Protein AF-A0A352B5G7-F1 (afdb_monomer)

pLDDT: mean 97.35, std 3.41, range [69.88, 98.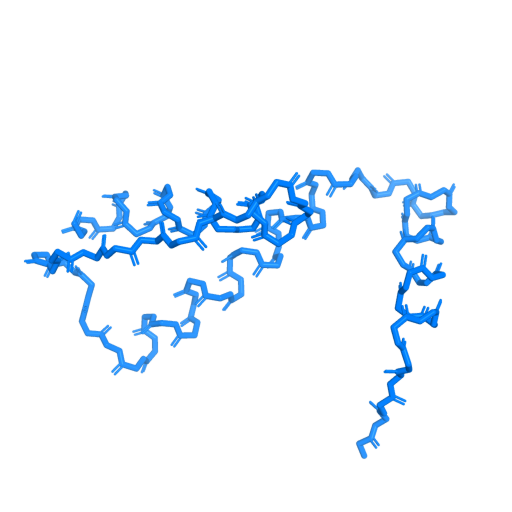75]

Mean predicted aligned error: 2.49 Å

Foldseek 3Di:
DDDDDPVVVVVVLCCCCPVVVQDNLNVLLVLLVVVLVVCVVPDDLAPDDDDQDADPDSSNSSSVSNVVVSVVSHD

Structure (mmCIF, N/CA/C/O backbone):
data_AF-A0A352B5G7-F1
#
_entry.id   AF-A0A352B5G7-F1
#
loop_
_atom_site.group_PDB
_atom_site.id
_atom_site.type_symbol
_atom_site.label_atom_id
_atom_site.label_alt_id
_atom_site.label_comp_id
_atom_site.label_asym_id
_atom_site.label_entity_id
_atom_site.label_seq_id
_atom_site.pdbx_PDB_ins_code
_atom_site.Cartn_x
_atom_site.Cartn_y
_atom_site.Cartn_z
_atom_site.occupancy
_atom_site.B_iso_or_equiv
_atom_site.auth_seq_id
_atom_site.auth_comp_id
_atom_site.auth_asym_id
_atom_site.auth_atom_id
_atom_site.pdbx_PDB_model_num
ATOM 1 N N . MET A 1 1 ? 5.936 -23.403 -1.483 1.00 69.88 1 MET A N 1
ATOM 2 C CA . MET A 1 1 ? 5.878 -21.928 -1.396 1.00 69.88 1 MET A CA 1
ATOM 3 C C . MET A 1 1 ? 7.027 -21.397 -2.232 1.00 69.88 1 MET A C 1
ATOM 5 O O . MET A 1 1 ? 8.147 -21.821 -1.988 1.00 69.88 1 MET A O 1
ATOM 9 N N . ILE A 1 2 ? 6.754 -20.585 -3.253 1.00 90.56 2 ILE A N 1
ATOM 10 C CA . ILE A 1 2 ? 7.803 -19.957 -4.069 1.00 90.56 2 ILE A CA 1
ATOM 11 C C . ILE A 1 2 ? 8.051 -18.573 -3.473 1.00 90.56 2 ILE A C 1
ATOM 13 O O . ILE A 1 2 ? 7.101 -17.812 -3.301 1.00 90.56 2 ILE A O 1
ATOM 17 N N . ALA A 1 3 ? 9.300 -18.275 -3.129 1.00 94.88 3 ALA A N 1
ATOM 18 C CA . ALA A 1 3 ? 9.735 -16.953 -2.699 1.00 94.88 3 ALA A CA 1
ATOM 19 C C . ALA A 1 3 ? 10.660 -16.370 -3.768 1.00 94.88 3 ALA A C 1
ATOM 21 O O . ALA A 1 3 ? 11.429 -17.107 -4.384 1.00 94.88 3 ALA A O 1
ATOM 22 N N . VAL A 1 4 ? 10.574 -15.059 -3.978 1.00 97.19 4 VAL A N 1
ATOM 23 C CA . VAL A 1 4 ? 11.419 -14.320 -4.919 1.00 97.19 4 VAL A CA 1
ATOM 24 C C . VAL A 1 4 ? 12.262 -13.298 -4.164 1.00 97.19 4 VAL A C 1
ATOM 26 O O . VAL A 1 4 ? 11.864 -12.782 -3.119 1.00 97.19 4 VAL A O 1
ATOM 29 N N . THR A 1 5 ? 13.439 -13.000 -4.692 1.00 98.00 5 THR A N 1
ATOM 30 C CA . THR A 1 5 ? 14.303 -11.915 -4.227 1.00 98.00 5 THR A CA 1
ATOM 31 C C . THR A 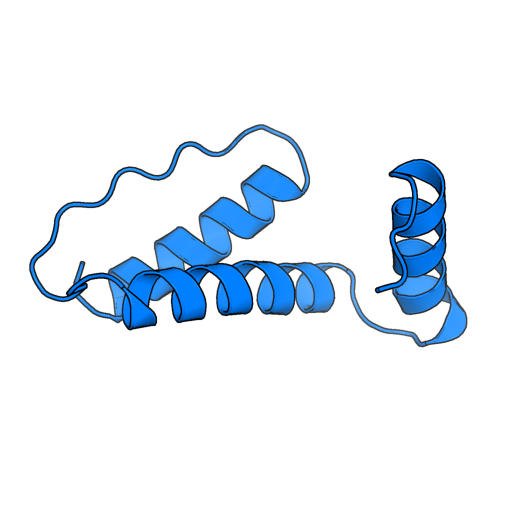1 5 ? 13.692 -10.549 -4.552 1.00 98.00 5 THR A C 1
ATOM 33 O O . THR A 1 5 ? 12.849 -10.413 -5.441 1.00 98.00 5 THR A O 1
ATOM 36 N N . GLY A 1 6 ? 14.165 -9.489 -3.890 1.00 95.75 6 GLY A N 1
ATOM 37 C CA . GLY A 1 6 ? 13.726 -8.122 -4.204 1.00 95.75 6 GLY A CA 1
ATOM 38 C C . GLY A 1 6 ? 14.014 -7.716 -5.657 1.00 95.75 6 GLY A C 1
ATOM 39 O O . GLY A 1 6 ? 13.194 -7.061 -6.294 1.00 95.75 6 GLY A O 1
ATOM 40 N N . ALA A 1 7 ? 15.141 -8.167 -6.219 1.00 97.88 7 ALA A N 1
ATOM 41 C CA . ALA A 1 7 ? 15.483 -7.914 -7.619 1.00 97.88 7 ALA A CA 1
ATOM 42 C C . ALA A 1 7 ? 14.532 -8.629 -8.591 1.00 97.88 7 ALA A C 1
ATOM 44 O O . ALA A 1 7 ? 14.194 -8.084 -9.641 1.00 97.88 7 ALA A O 1
ATOM 45 N N . GLU A 1 8 ? 14.090 -9.840 -8.250 1.00 98.19 8 GLU A N 1
ATOM 46 C CA . GLU A 1 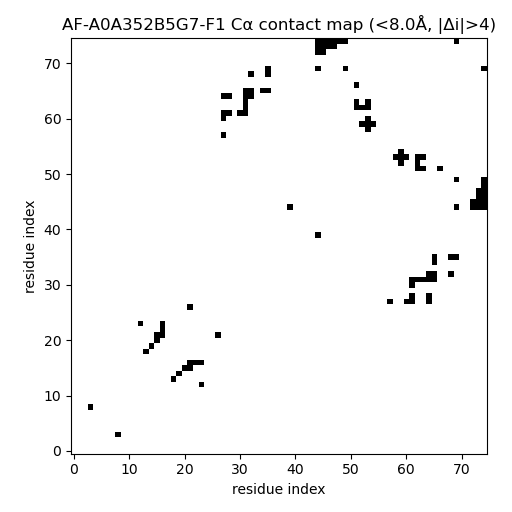8 ? 13.076 -10.568 -9.015 1.00 98.19 8 GLU A CA 1
ATOM 47 C C . GLU A 1 8 ? 11.712 -9.891 -8.919 1.00 98.19 8 GLU A C 1
ATOM 49 O O . GLU A 1 8 ? 11.090 -9.681 -9.957 1.00 98.19 8 GLU A O 1
ATOM 54 N N . MET A 1 9 ? 11.288 -9.463 -7.727 1.00 96.94 9 MET A N 1
ATOM 55 C CA . MET A 1 9 ? 10.029 -8.733 -7.561 1.00 96.94 9 MET A CA 1
ATOM 56 C C . MET A 1 9 ? 10.020 -7.431 -8.373 1.00 96.94 9 MET A C 1
ATOM 58 O O . MET A 1 9 ? 9.089 -7.184 -9.132 1.00 96.94 9 MET A O 1
ATOM 62 N N . ALA A 1 10 ? 11.111 -6.661 -8.340 1.00 96.38 10 ALA A N 1
ATOM 63 C CA . ALA A 1 10 ? 11.248 -5.448 -9.148 1.00 96.38 10 ALA A CA 1
ATOM 64 C C . ALA A 1 10 ? 11.252 -5.720 -10.666 1.00 96.38 10 ALA A C 1
ATOM 66 O O . ALA A 1 10 ? 10.943 -4.833 -11.465 1.00 96.38 10 ALA A O 1
ATOM 67 N N . ARG A 1 11 ? 11.647 -6.923 -11.108 1.00 98.06 11 ARG A N 1
ATOM 68 C CA . ARG A 1 11 ? 11.476 -7.345 -12.508 1.00 98.06 11 ARG A CA 1
ATOM 69 C C . ARG A 1 11 ? 10.020 -7.687 -12.802 1.00 98.06 11 ARG A C 1
ATOM 71 O O . ARG A 1 11 ? 9.527 -7.286 -13.847 1.00 98.06 11 ARG A O 1
ATOM 78 N N . LEU A 1 12 ? 9.336 -8.388 -11.901 1.00 97.44 12 LEU A N 1
ATOM 79 C CA . LEU A 1 12 ? 7.921 -8.731 -12.060 1.00 97.44 12 LEU A CA 1
ATOM 80 C C . LEU A 1 12 ? 7.033 -7.483 -12.122 1.00 97.44 12 LEU A C 1
ATOM 82 O O . LEU A 1 12 ? 6.194 -7.404 -13.015 1.00 97.44 12 LEU A O 1
ATOM 86 N N . ASP A 1 13 ? 7.269 -6.489 -11.262 1.00 97.56 13 ASP A N 1
ATOM 87 C CA . ASP A 1 13 ? 6.537 -5.217 -11.293 1.00 97.56 13 ASP A CA 1
ATOM 88 C C . ASP A 1 13 ? 6.728 -4.489 -12.628 1.00 97.56 13 ASP A C 1
ATOM 90 O O . ASP A 1 13 ? 5.756 -4.051 -13.239 1.00 97.56 13 ASP A O 1
ATOM 94 N N . ARG A 1 14 ? 7.969 -4.423 -13.133 1.00 98.19 14 ARG A N 1
ATOM 95 C CA . ARG A 1 14 ? 8.256 -3.838 -14.453 1.00 98.19 14 ARG A CA 1
ATOM 96 C C . ARG A 1 14 ? 7.527 -4.568 -15.570 1.00 98.19 14 ARG A C 1
ATOM 98 O O . ARG A 1 14 ? 6.886 -3.926 -16.385 1.00 98.19 14 ARG A O 1
ATOM 105 N N . ARG A 1 15 ? 7.539 -5.902 -15.573 1.00 98.38 15 ARG A N 1
ATOM 106 C CA . ARG A 1 15 ? 6.792 -6.686 -16.568 1.00 98.38 15 ARG A CA 1
ATOM 107 C C . ARG A 1 15 ? 5.287 -6.433 -16.486 1.00 98.38 15 ARG A C 1
ATOM 109 O O . ARG A 1 15 ? 4.636 -6.298 -17.515 1.00 98.38 15 ARG A O 1
ATOM 116 N N . ALA A 1 16 ? 4.727 -6.329 -15.281 1.00 98.25 16 ALA A N 1
ATOM 117 C CA . ALA A 1 16 ? 3.315 -6.000 -15.105 1.00 98.25 16 ALA A CA 1
ATOM 118 C C . ALA A 1 16 ? 2.965 -4.620 -15.689 1.00 98.25 16 ALA A C 1
ATOM 120 O O . ALA A 1 16 ? 1.897 -4.460 -16.279 1.00 98.25 16 ALA A O 1
ATOM 121 N N . ILE A 1 17 ? 3.866 -3.648 -15.559 1.00 98.31 17 ILE A N 1
ATOM 122 C CA . ILE A 1 17 ? 3.676 -2.298 -16.094 1.00 98.31 17 ILE A CA 1
ATOM 123 C C . ILE A 1 17 ? 3.874 -2.268 -17.611 1.00 98.31 17 ILE A C 1
ATOM 125 O O . ILE A 1 17 ? 2.986 -1.824 -18.333 1.00 98.31 17 ILE A O 1
ATOM 129 N N . ASP A 1 18 ? 5.007 -2.771 -18.088 1.00 98.31 18 ASP A N 1
ATOM 130 C CA . ASP A 1 18 ? 5.468 -2.575 -19.461 1.00 98.31 18 ASP A CA 1
ATOM 131 C C . ASP A 1 18 ? 4.849 -3.591 -20.435 1.00 98.31 18 ASP A C 1
ATOM 133 O O . ASP A 1 18 ? 4.452 -3.228 -21.540 1.00 98.31 18 ASP A O 1
ATOM 137 N N . GLU A 1 19 ? 4.740 -4.865 -20.035 1.00 98.31 19 GLU A N 1
ATOM 138 C CA . GLU A 1 19 ? 4.235 -5.944 -20.901 1.00 98.31 19 GLU A CA 1
ATOM 139 C C . GLU A 1 19 ? 2.720 -6.133 -20.758 1.00 98.31 19 GLU A C 1
ATOM 141 O O . GLU A 1 19 ? 2.037 -6.430 -21.735 1.00 98.31 19 GLU A O 1
ATOM 146 N N . LEU A 1 20 ? 2.187 -5.981 -19.540 1.00 98.19 20 LEU A N 1
ATOM 147 C CA . LEU A 1 20 ? 0.760 -6.195 -19.252 1.00 98.19 20 LEU A CA 1
ATOM 148 C C . LEU A 1 20 ? -0.045 -4.891 -19.170 1.00 98.19 20 LEU A C 1
ATOM 150 O O . LEU A 1 20 ? -1.247 -4.940 -18.900 1.00 98.19 20 LEU A O 1
ATOM 154 N N . ALA A 1 21 ? 0.600 -3.742 -19.392 1.00 98.12 21 ALA A N 1
ATOM 155 C CA . ALA A 1 21 ? -0.011 -2.414 -19.367 1.00 98.12 21 ALA A CA 1
ATOM 156 C C . ALA A 1 21 ? -0.772 -2.095 -18.063 1.00 98.12 21 ALA A C 1
ATOM 158 O O . ALA A 1 21 ? -1.751 -1.344 -18.072 1.00 98.12 21 ALA A O 1
ATOM 159 N N . ILE A 1 22 ? -0.353 -2.663 -16.926 1.00 98.31 22 ILE A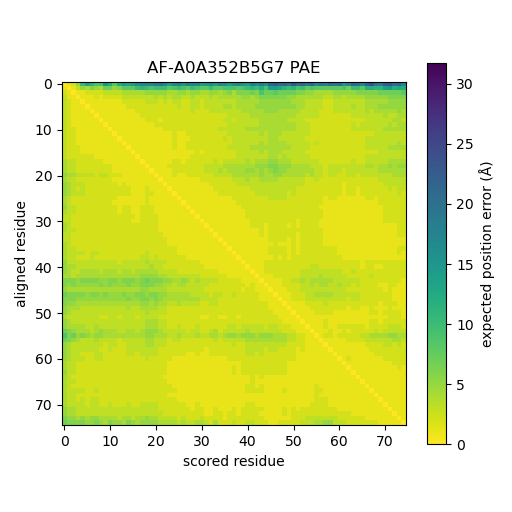 N 1
ATOM 160 C CA . ILE A 1 22 ? -0.963 -2.377 -15.625 1.00 98.31 22 ILE A CA 1
ATOM 161 C C . ILE A 1 22 ? -0.326 -1.103 -15.059 1.00 98.31 22 ILE A C 1
ATOM 163 O O . ILE A 1 22 ? 0.869 -1.100 -14.774 1.00 98.31 22 ILE A O 1
ATOM 167 N N . PRO A 1 23 ? -1.090 -0.026 -14.806 1.00 98.00 23 PRO A N 1
ATOM 168 C CA . PRO A 1 23 ? -0.518 1.188 -14.236 1.00 98.00 23 PRO A CA 1
ATOM 169 C C . PRO A 1 23 ? 0.152 0.919 -12.884 1.00 98.00 23 PRO A C 1
ATOM 171 O O . PRO A 1 23 ? -0.417 0.235 -12.031 1.00 98.00 23 PRO A O 1
ATOM 174 N N . SER A 1 24 ? 1.318 1.521 -12.643 1.00 96.88 24 SER A N 1
ATOM 175 C CA . SER A 1 24 ? 2.045 1.388 -11.369 1.00 96.88 24 SER A CA 1
ATOM 176 C C . SER A 1 24 ? 1.184 1.768 -10.156 1.00 96.88 24 SER A C 1
ATOM 178 O O . SER A 1 24 ? 1.186 1.072 -9.143 1.00 96.88 24 SER A O 1
ATOM 180 N N . LEU A 1 25 ? 0.360 2.813 -10.287 1.00 97.44 25 LEU A N 1
ATOM 181 C CA . LEU A 1 25 ? -0.613 3.222 -9.268 1.00 97.44 25 LEU A CA 1
ATOM 182 C C . LEU A 1 25 ? -1.667 2.145 -8.975 1.00 97.44 25 LEU A C 1
ATOM 184 O O . LEU A 1 25 ? -2.108 2.019 -7.838 1.00 97.44 25 LEU A O 1
ATOM 188 N N . ALA A 1 26 ? -2.062 1.343 -9.967 1.00 98.31 26 ALA A N 1
ATOM 189 C CA . ALA A 1 26 ? -3.000 0.244 -9.751 1.00 98.31 26 ALA A CA 1
ATOM 190 C C . ALA A 1 26 ? -2.346 -0.921 -8.990 1.00 98.31 26 ALA A C 1
ATOM 192 O O . ALA A 1 26 ? -3.016 -1.578 -8.195 1.00 98.31 26 ALA A O 1
ATOM 193 N N . LEU A 1 27 ? -1.049 -1.174 -9.204 1.00 98.12 27 LEU A N 1
ATOM 194 C CA . LEU A 1 27 ? -0.290 -2.135 -8.397 1.00 98.12 27 LEU A CA 1
ATOM 195 C C . LEU A 1 27 ? -0.202 -1.673 -6.934 1.00 98.12 27 LEU A C 1
ATOM 197 O O . LEU A 1 27 ? -0.513 -2.452 -6.036 1.00 98.12 27 LEU A O 1
ATOM 201 N N . MET A 1 28 ? 0.115 -0.395 -6.713 1.00 98.38 28 MET A N 1
ATOM 202 C CA . MET A 1 28 ? 0.158 0.235 -5.386 1.00 98.38 28 MET A CA 1
ATOM 203 C C . MET A 1 28 ? -1.202 0.179 -4.669 1.00 98.38 28 MET A C 1
ATOM 205 O O . MET A 1 28 ? -1.282 -0.224 -3.511 1.00 98.38 28 MET A O 1
ATOM 209 N N . GLU A 1 29 ? -2.303 0.499 -5.364 1.00 98.56 29 GLU A N 1
ATOM 210 C CA . GLU A 1 29 ? -3.652 0.414 -4.783 1.00 98.56 29 GLU A CA 1
ATOM 211 C C . GLU A 1 29 ? -3.968 -1.012 -4.316 1.00 98.56 29 GLU A C 1
ATOM 213 O O . GLU A 1 29 ? -4.485 -1.207 -3.217 1.00 98.56 29 GLU A O 1
ATOM 218 N N . ARG A 1 30 ? -3.609 -2.022 -5.121 1.00 98.44 30 ARG A N 1
ATOM 219 C CA . ARG A 1 30 ? -3.811 -3.438 -4.779 1.00 98.44 30 ARG A CA 1
ATOM 220 C C . ARG A 1 30 ? -2.964 -3.863 -3.582 1.00 98.44 30 ARG A C 1
ATOM 222 O O . ARG A 1 30 ? -3.471 -4.577 -2.716 1.00 98.44 30 ARG A O 1
ATOM 229 N N . ALA A 1 31 ? -1.703 -3.434 -3.519 1.00 98.31 31 ALA A N 1
ATOM 230 C CA . ALA A 1 31 ? -0.814 -3.727 -2.399 1.00 98.31 31 ALA A CA 1
ATOM 231 C C . ALA A 1 31 ? -1.341 -3.104 -1.095 1.00 98.31 31 ALA A C 1
ATOM 233 O O . ALA A 1 31 ? -1.533 -3.809 -0.100 1.00 98.31 31 ALA A O 1
ATOM 234 N N . GLY A 1 32 ? -1.679 -1.813 -1.119 1.00 98.56 32 GLY A N 1
ATOM 235 C CA . GLY A 1 32 ? -2.271 -1.121 0.025 1.00 98.56 32 GLY A CA 1
ATOM 236 C C . GLY A 1 32 ? -3.626 -1.702 0.447 1.00 98.56 32 GLY A C 1
ATOM 237 O O . GLY A 1 32 ? -3.882 -1.882 1.640 1.00 98.56 32 GLY A O 1
ATOM 238 N N . GLU A 1 33 ? -4.489 -2.076 -0.502 1.00 98.69 33 GLU A N 1
ATOM 239 C CA . GLU A 1 33 ? -5.763 -2.730 -0.193 1.00 98.69 33 GLU A CA 1
ATOM 240 C C . GLU A 1 33 ? -5.555 -4.091 0.487 1.00 98.69 33 GLU A C 1
ATOM 242 O O . GLU A 1 33 ? -6.252 -4.406 1.456 1.00 98.69 33 GLU A O 1
ATOM 247 N N . ALA A 1 34 ? -4.583 -4.889 0.034 1.00 98.69 34 ALA A N 1
ATOM 248 C CA . ALA A 1 34 ? -4.255 -6.167 0.662 1.00 98.69 34 ALA A CA 1
ATOM 249 C C . ALA A 1 34 ? -3.817 -5.986 2.126 1.00 98.69 34 ALA A C 1
ATOM 251 O O . ALA A 1 34 ? -4.294 -6.712 3.004 1.00 98.69 34 ALA A O 1
ATOM 252 N N . VAL A 1 35 ? -2.992 -4.972 2.415 1.00 98.50 35 VAL A N 1
ATOM 253 C CA . VAL A 1 35 ? -2.597 -4.615 3.788 1.00 98.50 35 VAL A CA 1
ATOM 254 C C . VAL A 1 35 ? -3.810 -4.179 4.614 1.00 98.50 35 VAL A C 1
ATOM 256 O O . VAL A 1 35 ? -4.016 -4.678 5.720 1.00 98.50 35 VAL A O 1
ATOM 259 N N . TYR A 1 36 ? -4.664 -3.306 4.078 1.00 98.62 36 TYR A N 1
ATOM 260 C CA . TYR A 1 36 ? -5.896 -2.881 4.749 1.00 98.62 36 TYR A CA 1
ATOM 261 C C . TYR A 1 36 ? -6.830 -4.062 5.071 1.00 98.62 36 TYR A C 1
ATOM 263 O O . TYR A 1 36 ? -7.362 -4.148 6.182 1.00 98.62 36 TYR A O 1
ATOM 271 N N . ARG A 1 37 ? -7.004 -5.006 4.135 1.00 98.62 37 ARG A N 1
ATOM 272 C CA . ARG A 1 37 ? -7.789 -6.233 4.351 1.00 98.62 37 ARG A CA 1
ATOM 273 C C . ARG A 1 37 ? -7.189 -7.088 5.468 1.00 98.62 37 ARG A C 1
ATOM 275 O O . ARG A 1 37 ? -7.935 -7.555 6.326 1.00 98.62 37 ARG A O 1
ATOM 282 N N . ALA A 1 38 ? -5.866 -7.243 5.498 1.00 98.56 38 ALA A N 1
ATOM 283 C CA . ALA A 1 38 ? -5.177 -7.974 6.559 1.00 98.56 38 ALA A CA 1
ATOM 284 C C . ALA A 1 38 ? -5.354 -7.309 7.937 1.00 98.56 38 ALA A C 1
ATOM 286 O O . ALA A 1 38 ? -5.626 -8.002 8.918 1.00 98.56 38 ALA A O 1
ATOM 287 N N . ILE A 1 39 ? -5.279 -5.973 8.013 1.00 98.06 39 ILE A N 1
ATOM 288 C CA . ILE A 1 39 ? -5.538 -5.217 9.249 1.00 98.06 39 ILE A CA 1
ATOM 289 C C . ILE A 1 39 ? -6.974 -5.460 9.726 1.00 98.06 39 ILE A C 1
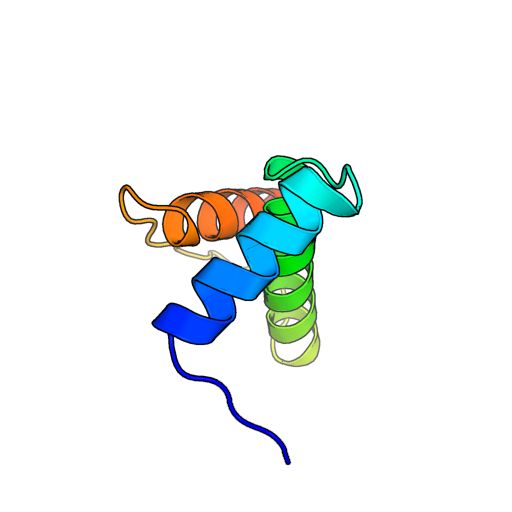ATOM 291 O O . ILE A 1 39 ? -7.181 -5.849 10.874 1.00 98.06 3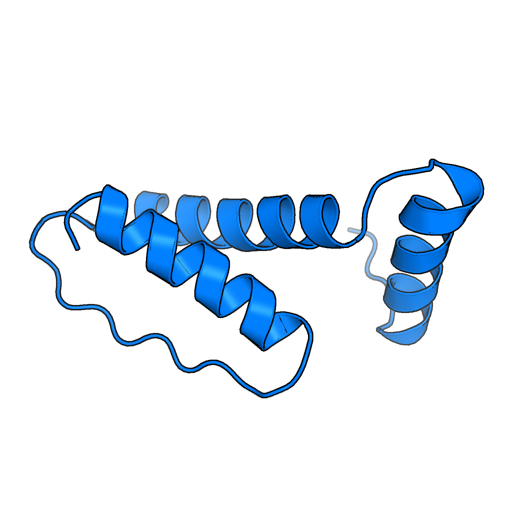9 ILE A O 1
ATOM 295 N N . ARG A 1 40 ? -7.967 -5.307 8.842 1.00 97.44 40 ARG A N 1
ATOM 296 C CA . ARG A 1 40 ? -9.388 -5.507 9.178 1.00 97.44 40 ARG A CA 1
ATOM 297 C C . ARG A 1 40 ? -9.749 -6.927 9.586 1.00 97.44 40 ARG A C 1
ATOM 299 O O . ARG A 1 40 ? -10.703 -7.109 10.334 1.00 97.44 40 ARG A O 1
ATOM 306 N N . ALA A 1 41 ? -9.019 -7.920 9.089 1.00 98.06 41 ALA A N 1
ATOM 307 C CA . ALA A 1 41 ? -9.218 -9.309 9.482 1.00 98.06 41 ALA A CA 1
ATOM 308 C C . ALA A 1 41 ? -8.741 -9.588 10.918 1.00 98.06 41 ALA A C 1
ATOM 310 O O . ALA A 1 41 ? -9.164 -10.574 11.516 1.00 98.06 41 ALA A O 1
ATOM 311 N N . ARG A 1 42 ? -7.860 -8.743 11.472 1.00 98.00 42 ARG A N 1
ATOM 312 C CA . ARG A 1 42 ? -7.213 -8.971 12.771 1.00 98.00 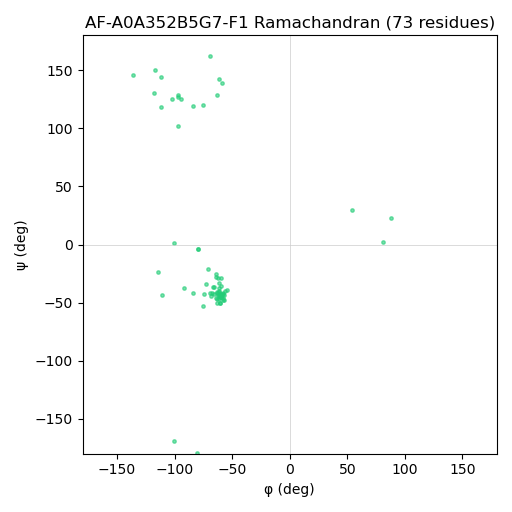42 ARG A CA 1
ATOM 313 C C . ARG A 1 42 ? -7.601 -7.961 13.848 1.00 98.00 42 ARG A C 1
ATOM 315 O O . ARG A 1 42 ? -7.503 -8.284 15.028 1.00 98.00 42 ARG A O 1
ATOM 322 N N . PHE A 1 43 ? -8.041 -6.766 13.461 1.00 96.69 43 PHE A N 1
ATOM 323 C CA . PHE A 1 43 ? -8.338 -5.674 14.383 1.00 96.69 43 PHE A CA 1
ATOM 324 C C . PHE A 1 43 ? -9.659 -4.977 14.030 1.00 96.69 43 PHE A C 1
ATOM 326 O O . PHE A 1 43 ? -9.971 -4.817 12.844 1.00 96.69 43 PHE A O 1
ATOM 333 N N . PRO A 1 44 ? -10.423 -4.498 15.032 1.00 96.12 44 PRO A N 1
ATOM 334 C CA . PRO A 1 44 ? -11.472 -3.523 14.772 1.00 96.12 44 PRO A CA 1
ATOM 335 C C . PRO A 1 44 ? -10.837 -2.250 14.202 1.00 96.12 44 PRO A C 1
ATOM 337 O O . PRO A 1 44 ? -9.742 -1.865 14.603 1.00 96.12 44 PRO A O 1
ATOM 340 N N . VAL A 1 45 ? -11.516 -1.605 13.254 1.00 97.25 45 VAL A N 1
ATOM 341 C CA . VAL A 1 45 ? -11.006 -0.384 12.600 1.00 97.25 45 VAL A CA 1
ATOM 342 C C . VAL A 1 45 ? -11.811 0.848 12.992 1.00 97.25 45 VAL A C 1
ATOM 344 O O . VAL A 1 45 ? -11.233 1.880 13.305 1.00 97.25 45 VAL A O 1
ATOM 347 N N . ARG A 1 46 ? -13.144 0.751 13.021 1.00 97.75 46 ARG A N 1
ATOM 348 C CA . ARG A 1 46 ? -14.008 1.888 13.352 1.00 97.75 46 ARG A CA 1
ATOM 349 C C . ARG A 1 46 ? -13.759 2.369 14.788 1.00 97.75 46 ARG A C 1
ATOM 351 O O . ARG A 1 46 ? -13.834 1.571 15.716 1.00 97.75 46 ARG A O 1
ATOM 358 N N . GLY A 1 47 ? -13.534 3.670 14.953 1.00 97.56 47 GLY A N 1
ATOM 359 C CA . GLY A 1 47 ? -13.272 4.336 16.229 1.00 97.56 47 GLY A CA 1
ATOM 360 C C . GLY A 1 47 ? -11.825 4.227 16.717 1.00 97.56 47 GLY A C 1
ATOM 361 O O . GLY A 1 47 ? -11.522 4.720 17.802 1.00 97.56 47 GLY A O 1
ATOM 362 N N . GLN A 1 48 ? -10.931 3.594 15.949 1.00 97.69 48 GLN A N 1
ATOM 363 C CA . GLN A 1 48 ? -9.546 3.377 16.355 1.00 97.69 48 GLN A CA 1
ATOM 364 C C . GLN A 1 48 ? -8.612 4.434 15.780 1.00 97.69 48 GLN A C 1
ATOM 366 O O . GLN A 1 48 ? -8.502 4.585 14.574 1.00 97.69 48 GLN A O 1
ATOM 371 N N . ARG A 1 49 ? -7.795 5.054 16.631 1.00 97.56 49 ARG A N 1
ATOM 372 C CA . ARG A 1 49 ? -6.712 5.931 16.169 1.00 97.56 49 ARG A CA 1
ATOM 373 C C . ARG A 1 49 ? -5.554 5.093 15.629 1.00 97.56 49 ARG A C 1
ATOM 375 O O . ARG A 1 49 ? -4.953 4.326 16.379 1.00 97.56 49 ARG A O 1
ATOM 382 N N . VAL A 1 50 ? -5.212 5.274 14.354 1.00 97.62 50 VAL A N 1
ATOM 383 C CA . VAL A 1 50 ? -4.113 4.550 13.697 1.00 97.62 50 VAL A CA 1
ATOM 384 C C . VAL A 1 50 ? -3.033 5.520 13.227 1.00 97.62 50 VAL A C 1
ATOM 386 O O . VAL A 1 50 ? -3.322 6.500 12.546 1.00 97.62 50 VAL A O 1
ATOM 389 N N . ALA A 1 51 ?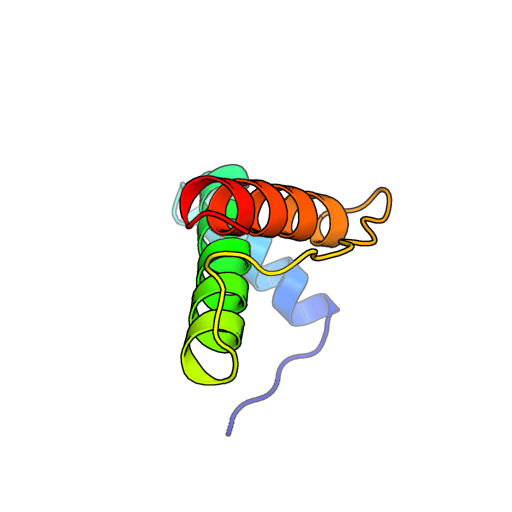 -1.776 5.231 13.567 1.00 98.12 51 ALA A N 1
ATOM 390 C CA . ALA A 1 51 ? -0.615 5.930 13.027 1.00 98.12 51 ALA A CA 1
ATOM 391 C C . ALA A 1 51 ? -0.025 5.132 11.855 1.00 98.12 51 ALA A C 1
ATOM 393 O O . ALA A 1 51 ? 0.287 3.952 12.006 1.00 98.12 51 ALA A O 1
ATOM 394 N N . VAL A 1 52 ? 0.147 5.780 10.701 1.00 98.06 52 VAL A N 1
ATOM 395 C CA . VAL A 1 52 ? 0.796 5.193 9.519 1.00 98.06 52 VAL A CA 1
ATOM 396 C C . VAL A 1 52 ? 2.123 5.907 9.285 1.00 98.06 52 VAL A C 1
ATOM 398 O O . VAL A 1 52 ? 2.148 7.115 9.060 1.00 98.06 52 VAL A O 1
ATOM 401 N N . LEU A 1 53 ? 3.228 5.164 9.346 1.00 98.19 53 LEU A N 1
ATOM 402 C CA . LEU A 1 53 ? 4.577 5.681 9.108 1.00 98.19 53 LEU A CA 1
ATOM 403 C C . LEU A 1 53 ? 4.978 5.393 7.657 1.00 98.19 53 LEU A C 1
ATOM 405 O O . LEU A 1 53 ? 5.319 4.262 7.318 1.00 98.19 53 LEU A O 1
ATOM 409 N N . ALA A 1 54 ? 4.908 6.412 6.801 1.00 97.69 54 ALA A N 1
ATOM 410 C CA . ALA A 1 54 ? 5.209 6.301 5.376 1.00 97.69 54 ALA A CA 1
ATOM 411 C C . ALA A 1 54 ? 6.607 6.859 5.058 1.00 97.69 54 ALA A C 1
ATOM 413 O O . ALA A 1 54 ? 6.917 8.003 5.384 1.00 97.69 54 ALA A O 1
ATOM 414 N N . GLY A 1 55 ? 7.450 6.046 4.413 1.00 97.31 55 GLY A N 1
ATOM 415 C CA . GLY A 1 55 ? 8.738 6.491 3.866 1.00 97.31 55 GLY A CA 1
ATOM 416 C C . GLY A 1 55 ? 8.595 7.191 2.508 1.00 97.31 55 GLY A C 1
ATOM 417 O O . GLY A 1 55 ? 7.504 7.289 1.962 1.00 97.31 55 GLY A O 1
ATOM 418 N N . ALA A 1 56 ? 9.710 7.631 1.918 1.00 96.50 56 ALA A N 1
ATOM 419 C CA . ALA A 1 56 ? 9.708 8.353 0.635 1.00 96.50 56 ALA A CA 1
ATOM 420 C C . ALA A 1 56 ? 9.582 7.460 -0.624 1.00 96.50 56 ALA A C 1
ATOM 422 O O . ALA A 1 56 ? 9.541 7.977 -1.736 1.00 96.50 56 ALA A O 1
ATOM 423 N N . GLY A 1 57 ? 9.569 6.131 -0.473 1.00 95.25 57 GLY A N 1
ATOM 424 C CA . GLY A 1 57 ? 9.510 5.174 -1.588 1.00 95.25 57 GLY A CA 1
ATOM 425 C C . GLY A 1 57 ? 8.116 4.590 -1.844 1.00 95.25 57 GLY A C 1
ATOM 426 O O . GLY A 1 57 ? 7.131 5.010 -1.241 1.00 95.25 57 GLY A O 1
ATOM 427 N N . ASN A 1 58 ? 8.047 3.553 -2.687 1.00 95.69 58 ASN A N 1
ATOM 428 C CA . ASN A 1 58 ? 6.788 2.892 -3.072 1.00 95.69 58 ASN A CA 1
ATOM 429 C C . ASN A 1 58 ? 5.985 2.374 -1.867 1.00 95.69 58 ASN A C 1
ATOM 431 O O . ASN A 1 58 ? 4.783 2.609 -1.802 1.00 95.69 58 ASN A O 1
ATOM 435 N N . ASN A 1 59 ? 6.658 1.805 -0.860 1.00 96.44 59 ASN A N 1
ATOM 436 C CA . ASN A 1 59 ? 6.011 1.376 0.388 1.00 96.44 59 ASN A CA 1
ATOM 437 C C . ASN A 1 59 ? 5.328 2.537 1.134 1.00 96.44 59 ASN A C 1
ATOM 439 O O . ASN A 1 59 ? 4.361 2.334 1.864 1.00 96.44 59 ASN A O 1
ATOM 443 N N . GLY A 1 60 ? 5.835 3.765 0.981 1.00 98.00 60 GLY A N 1
ATOM 444 C CA . GLY A 1 60 ? 5.175 4.959 1.502 1.00 98.00 60 GLY A CA 1
ATOM 445 C C . GLY A 1 60 ? 3.863 5.245 0.780 1.00 98.00 60 GLY A C 1
ATOM 446 O O . GLY A 1 60 ? 2.861 5.537 1.427 1.00 98.00 60 GLY A O 1
ATOM 447 N N . GLY A 1 61 ? 3.854 5.082 -0.545 1.00 98.06 61 GLY A N 1
ATOM 448 C CA . GLY A 1 61 ? 2.650 5.130 -1.374 1.00 98.06 61 GLY A CA 1
ATOM 449 C C . GLY A 1 61 ? 1.593 4.114 -0.935 1.00 98.06 61 GLY A C 1
ATOM 450 O O . GLY A 1 61 ? 0.446 4.495 -0.696 1.00 98.06 61 GLY A O 1
ATOM 451 N N . ASP A 1 62 ? 1.992 2.858 -0.709 1.00 98.56 62 ASP A N 1
ATOM 452 C CA . ASP A 1 62 ? 1.107 1.828 -0.142 1.00 98.56 62 ASP A CA 1
ATOM 453 C C . ASP A 1 62 ? 0.552 2.263 1.224 1.00 98.56 62 ASP A C 1
ATOM 455 O O . ASP A 1 62 ? -0.639 2.116 1.504 1.00 98.56 62 ASP A O 1
ATOM 459 N N . GLY A 1 63 ? 1.400 2.867 2.065 1.00 98.50 63 GLY A N 1
ATOM 460 C CA . GLY A 1 63 ? 1.007 3.452 3.345 1.00 98.50 63 GLY A CA 1
ATOM 461 C C . GLY A 1 63 ? -0.086 4.516 3.206 1.00 98.50 63 GLY A C 1
ATOM 462 O O . GLY A 1 63 ? -1.062 4.491 3.956 1.00 98.50 63 GLY A O 1
ATOM 463 N N . PHE A 1 64 ? 0.007 5.412 2.220 1.00 98.50 64 PHE A N 1
ATOM 464 C CA . PHE A 1 64 ? -1.044 6.402 1.956 1.00 98.50 64 PHE A CA 1
ATOM 465 C C . PHE A 1 64 ? -2.359 5.764 1.489 1.00 98.50 64 PHE A C 1
ATOM 467 O O . PHE A 1 64 ? -3.434 6.214 1.901 1.00 98.50 64 PHE A O 1
ATOM 474 N N . VAL A 1 65 ? -2.302 4.696 0.686 1.00 98.75 65 VAL A N 1
ATOM 475 C CA . VAL A 1 65 ? -3.492 3.905 0.320 1.00 98.75 65 VAL A CA 1
ATOM 476 C C . VAL A 1 65 ? -4.137 3.315 1.576 1.00 98.75 65 VAL A C 1
ATOM 478 O O . VAL A 1 65 ? -5.334 3.512 1.803 1.00 98.75 65 VAL A O 1
ATOM 481 N N . VAL A 1 66 ? -3.348 2.664 2.436 1.00 98.75 66 VAL A N 1
ATOM 482 C CA . VAL A 1 66 ? -3.820 2.089 3.705 1.00 98.75 66 VAL A CA 1
ATOM 483 C C . VAL A 1 66 ? -4.444 3.162 4.596 1.00 98.75 66 VAL A C 1
ATOM 485 O O . VAL A 1 66 ? -5.561 2.974 5.078 1.00 98.75 66 VAL A O 1
ATOM 488 N N . ALA A 1 67 ? -3.777 4.304 4.774 1.00 98.62 67 ALA A N 1
ATOM 489 C CA . ALA A 1 67 ? -4.271 5.415 5.583 1.00 98.62 67 ALA A CA 1
ATOM 490 C C . ALA A 1 67 ? -5.630 5.926 5.079 1.00 98.62 67 ALA A C 1
ATOM 492 O O . ALA A 1 67 ? -6.570 6.069 5.863 1.00 98.62 67 ALA A O 1
ATOM 493 N N . ARG A 1 68 ? -5.774 6.126 3.761 1.00 98.69 68 ARG A N 1
ATOM 494 C CA . ARG A 1 68 ? -7.045 6.538 3.147 1.00 98.69 68 ARG A CA 1
ATOM 495 C C . ARG A 1 68 ? -8.153 5.513 3.382 1.00 98.69 68 ARG A C 1
ATOM 497 O O . ARG A 1 68 ? -9.288 5.903 3.655 1.00 98.69 68 ARG A O 1
ATOM 504 N N . LEU A 1 69 ? -7.858 4.221 3.240 1.00 98.75 69 LEU A N 1
ATOM 505 C CA . LEU A 1 69 ? -8.850 3.159 3.422 1.00 98.75 69 LEU A CA 1
ATOM 506 C C . LEU A 1 69 ? -9.278 3.015 4.887 1.00 98.75 69 LEU A C 1
ATOM 508 O O . LEU A 1 69 ? -10.473 2.903 5.153 1.00 98.75 69 LEU A O 1
ATOM 512 N N . LEU A 1 70 ? -8.334 3.084 5.831 1.00 98.56 70 LEU A N 1
ATOM 513 C CA . LEU A 1 70 ? -8.623 3.078 7.267 1.00 98.56 70 LEU A CA 1
ATOM 514 C C . LEU A 1 70 ? -9.486 4.279 7.665 1.00 98.56 70 LEU A C 1
ATOM 516 O O . LEU A 1 70 ? -10.520 4.096 8.304 1.00 98.56 70 LEU A O 1
ATOM 520 N N . HIS A 1 71 ? -9.127 5.480 7.206 1.00 98.50 71 HIS A N 1
ATOM 521 C CA . HIS A 1 71 ? -9.904 6.690 7.469 1.00 98.50 71 HIS A CA 1
ATOM 522 C C . HIS A 1 71 ? -11.341 6.579 6.931 1.00 98.50 71 HIS A C 1
ATOM 524 O O . HIS A 1 71 ? -12.304 6.844 7.647 1.00 98.50 71 HIS A O 1
ATOM 530 N N . ARG A 1 72 ? -11.522 6.087 5.695 1.00 98.38 72 ARG A N 1
ATOM 531 C CA . ARG A 1 72 ? -12.859 5.834 5.116 1.00 98.38 72 ARG A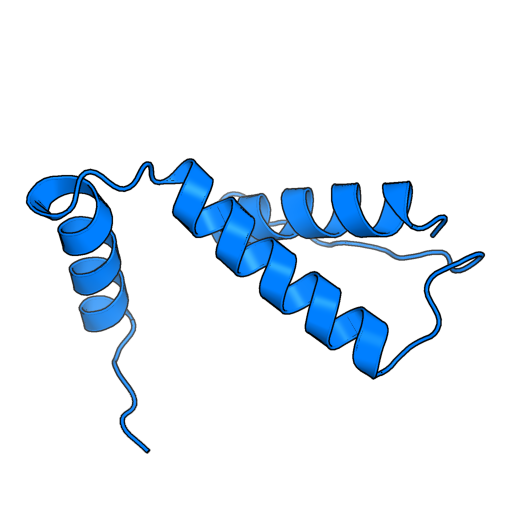 CA 1
ATOM 532 C C . ARG A 1 72 ? -13.663 4.784 5.886 1.00 98.38 72 ARG A C 1
ATOM 534 O O . ARG A 1 72 ? -14.890 4.832 5.878 1.00 98.38 72 ARG A O 1
ATOM 541 N N . ALA A 1 73 ? -12.992 3.838 6.539 1.00 97.94 73 ALA A N 1
ATOM 542 C CA . ALA A 1 73 ? -13.624 2.829 7.384 1.00 97.94 73 ALA A CA 1
ATOM 543 C C . ALA A 1 73 ? -13.987 3.350 8.790 1.00 97.94 73 ALA A C 1
ATOM 545 O O . ALA A 1 73 ? -14.626 2.632 9.566 1.00 97.94 73 ALA A O 1
ATOM 546 N N . GLY A 1 74 ? -13.629 4.599 9.098 1.00 97.62 74 GLY A N 1
ATOM 547 C CA . GLY A 1 74 ? -13.934 5.274 10.352 1.00 97.62 74 GLY A CA 1
ATOM 548 C C . GLY A 1 74 ? -12.902 5.046 11.450 1.00 97.62 74 GLY A C 1
ATOM 549 O O . GLY A 1 74 ? -13.285 5.132 12.614 1.00 97.62 74 GLY A O 1
ATOM 550 N N . ALA A 1 75 ? -11.659 4.701 11.098 1.00 96.31 75 ALA A N 1
ATOM 551 C CA . ALA A 1 75 ? -10.517 4.882 11.997 1.00 96.31 75 ALA A CA 1
ATOM 552 C C . ALA A 1 75 ? -10.294 6.375 12.288 1.00 96.31 75 ALA A C 1
ATOM 554 O O . ALA A 1 75 ? -10.382 7.172 11.321 1.00 96.31 75 ALA A O 1
#

Sequence (75 aa):
MIAVTGAEMARLDRRAIDELAIPSLALMERAGEAVYRAIRARFPVRGQRVAVLAGAGNNGGDGFVVARLLHRAGA

Solvent-accessible surface area (backbone atoms only — not comparable to full-atom values): 4342 Å² total; per-residue (Å²): 137,90,84,75,53,74,72,52,49,58,47,51,54,48,44,40,34,74,77,65,68,40,54,68,68,57,53,37,48,52,53,11,48,52,51,43,52,55,48,58,77,75,40,87,47,63,80,35,90,80,88,78,89,56,59,96,52,71,70,14,53,20,37,52,43,27,49,53,52,41,44,74,58,42,54

Secondary structure (DSSP, 8-state):
-----HHHHHHHHHHHHHTS---HHHHHHHHHHHHHHHHHHHS--TT--------SSHHHHHHHHHHHHHHHTT-

Radius of gyration: 14.23 Å; Cα contacts (8 Å, |Δi|>4): 56; chains: 1; bounding box: 30×30×37 Å